Protein 3NR5 (pdb70)

InterPro domains:
  IPR015257 Repressor of RNA polymerase III transcription Maf1 [PF09174] (25-202)
  IPR015257 Repressor of RNA polymerase III transcription Maf1 [PIRSF037240] (1-249)
  IPR015257 Repressor of RNA polymerase III transcription Maf1 [PTHR22504] (1-234)
  IPR038564 Repressor of RNA polymerase III transcription Maf1 superfamily [G3DSA:3.40.1000.50] (1-52)
  IPR038564 Repressor of RNA polymerase III transcription Maf1 superfamily [G3DSA:3.40.1000.50] (54-205)

CATH classification: 3.40.1000.50

B-factor: mean 34.63, std 15.43, range [14.08, 104.56]

Nearest PDB structures (foldseek):
  3nr5-assembly1_A  TM=1.006E+00  e=9.523E-32  Homo sapiens
  5u50-assembly2_B  TM=7.805E-01  e=5.265E-11  Citrus sinensis
  5u4z-assembly2_B  TM=7.800E-01  e=1.630E-10  Citrus sinensis
  5u4z-assembly1_A  TM=7.662E-01  e=2.472E-10  Citrus sinensis
  5u50-assembly1_A  TM=7.921E-01  e=1.307E-09  Citrus sinensis

Radius of gyration: 15.26 Å; Cα contacts (8 Å, |Δi|>4): 224; chains: 1; bounding box: 37×33×44 Å

Foldseek 3Di:
DKDWDDDVLQVVLQVLQWPPVTDGFWGKTKIAADDDDPVDPCVVVVVVQVVVCVVCPPQDHCPPPDPVQKDWDPDPVVVLVVVLVQSCVVNPPVVPVSSVSVVVRVCVRQPQVQWTKMWGHDDPVGDSVPPPPWPDWTWMWTARVVRNMIMIIIGTD

Sequence (157 aa):
HMKLLENSSSFEAINSQLTVEDAHIIGRIESYSCKPLSDKCSRKTLFYLIATLNESFRPDYDFSTARSSHEFSSREPSLSWVVNAVNCSLFSAVREDFKDLKPQLWNAVDEEICCLAECDIYSYNPDLDSDPFGEDG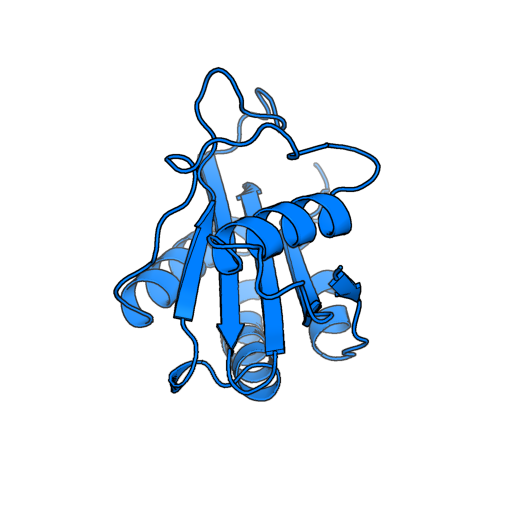SSLWSFNYFFYNKRLKRIVFFSCRS

Structure (mmCIF, N/CA/C/O backbone):
data_3NR5
#
_entry.id   3NR5
#
_cell.length_a   48.398
_cell.length_b   48.816
_cell.length_c   79.323
_cell.angle_alpha   90.00
_cell.angle_beta   90.00
_cell.angle_gamma   90.00
#
_symmetry.space_group_name_H-M   'P 21 21 21'
#
loop_
_entity.id
_entity.type
_entity.pdbx_description
1 polymer 'Repressor of RNA polymerase III transcription MAF1 homolog'
2 water water
#
loop_
_atom_site.group_PDB
_atom_site.id
_atom_site.type_symbol
_atom_site.label_atom_id
_atom_site.label_alt_id
_atom_site.label_comp_id
_atom_site.label_asym_id
_atom_site.label_entity_id
_atom_site.label_seq_id
_atom_site.pdbx_PDB_ins_code
_atom_site.Cartn_x
_atom_site.Cartn_y
_atom_site.Cartn_z
_atom_site.occupancy
_atom_site.B_iso_or_equiv
_atom_site.auth_seq_id
_atom_site.auth_comp_id
_atom_site.auth_asym_id
_atom_site.auth_atom_id
_atom_site.pdbx_PDB_model_num
ATOM 1 N N . HIS A 1 6 ? 8.298 14.807 29.765 1.00 63.96 0 HIS A N 1
ATOM 2 C CA . HIS A 1 6 ? 7.699 14.426 28.498 1.00 44.23 0 HIS A CA 1
ATOM 3 C C . HIS A 1 6 ? 8.626 14.763 27.322 1.00 37.46 0 HIS A C 1
ATOM 4 O O . HIS A 1 6 ? 9.747 14.251 27.246 1.00 35.74 0 HIS A O 1
ATOM 11 N N . MET A 1 7 ? 8.169 15.624 26.416 1.00 35.55 1 MET A N 1
ATOM 12 C CA . MET A 1 7 ? 8.967 15.961 25.235 1.00 25.53 1 MET A CA 1
ATOM 13 C C . MET A 1 7 ? 9.441 17.406 25.307 1.00 34.38 1 MET A C 1
ATOM 14 O O . MET A 1 7 ? 8.675 18.293 25.671 1.00 41.55 1 MET A O 1
ATOM 19 N N . LYS A 1 8 ? 10.703 17.633 24.962 1.00 29.76 2 LYS A N 1
ATOM 20 C CA . LYS A 1 8 ? 11.274 18.974 24.973 1.00 28.78 2 LYS A CA 1
ATOM 21 C C . LYS A 1 8 ? 11.738 19.350 23.565 1.00 28.99 2 LYS A C 1
ATOM 22 O O . LYS A 1 8 ? 12.551 18.641 22.970 1.00 29.86 2 LYS A O 1
ATOM 28 N N . LEU A 1 9 ? 11.215 20.456 23.042 1.00 29.08 3 LEU A N 1
ATOM 29 C CA . LEU A 1 9 ? 11.580 20.925 21.705 1.00 26.30 3 LEU A CA 1
ATOM 30 C C . LEU A 1 9 ? 13.056 21.317 21.608 1.00 27.02 3 LEU A C 1
ATOM 31 O O . LEU A 1 9 ? 13.563 22.081 22.441 1.00 32.46 3 LEU A O 1
ATOM 36 N N . LEU A 1 10 ? 13.744 20.791 20.596 1.00 24.47 4 LEU A N 1
ATOM 37 C CA . LEU A 1 10 ? 15.157 21.088 20.370 1.00 25.45 4 LEU A CA 1
ATOM 38 C C . LEU A 1 10 ? 15.352 22.119 19.258 1.00 32.86 4 LEU A C 1
ATOM 39 O O . LEU A 1 10 ? 14.614 22.141 18.276 1.00 33.11 4 LEU A O 1
ATOM 44 N N . GLU A 1 11 ? 16.349 22.980 19.419 1.00 35.26 5 GLU A N 1
ATOM 45 C CA . GLU A 1 11 ? 16.647 23.969 18.393 1.00 36.52 5 GLU A CA 1
ATOM 46 C C . GLU A 1 11 ? 17.437 23.326 17.260 1.00 34.80 5 GLU A C 1
ATOM 47 O O . GLU A 1 11 ? 18.319 22.497 17.491 1.00 38.91 5 GLU A O 1
ATOM 53 N N . ASN A 1 12 ? 17.092 23.695 16.032 1.00 33.15 6 ASN A N 1
ATOM 54 C CA . ASN A 1 12 ? 17.785 23.214 14.845 1.00 29.68 6 ASN A CA 1
ATOM 55 C C . ASN A 1 12 ? 17.533 24.203 13.704 1.00 31.58 6 ASN A C 1
ATOM 56 O O . ASN A 1 12 ? 16.419 24.289 13.181 1.00 28.66 6 ASN A O 1
ATOM 61 N N . SER A 1 13 ? 18.572 24.958 13.344 1.00 34.72 7 SER A N 1
ATOM 62 C CA A SER A 1 13 ? 18.462 26.022 12.352 0.50 33.39 7 SER A CA 1
ATOM 63 C CA B SER A 1 13 ? 18.447 26.023 12.351 0.50 33.32 7 SER A CA 1
ATOM 64 C C . SER A 1 13 ? 18.150 25.489 10.954 1.00 34.71 7 SER A C 1
ATOM 65 O O . SER A 1 13 ? 17.490 26.159 10.158 1.00 34.69 7 SER A O 1
ATOM 70 N N . SER A 1 14 ? 18.637 24.290 10.654 1.00 30.96 8 SER A N 1
ATOM 71 C CA . SER A 1 14 ? 18.341 23.659 9.375 1.00 29.47 8 SER A CA 1
ATOM 72 C C . SER A 1 14 ? 16.845 23.393 9.253 1.00 29.84 8 SER A C 1
ATOM 73 O O . SER A 1 14 ? 16.257 23.590 8.188 1.00 27.60 8 SER A O 1
ATOM 76 N N . PHE A 1 15 ? 16.230 22.937 10.344 1.00 28.95 9 PHE A N 1
ATOM 77 C CA . PHE A 1 15 ? 14.796 22.650 10.341 1.00 23.13 9 PHE A CA 1
ATOM 78 C C . PHE A 1 15 ? 14.023 23.946 10.173 1.00 23.88 9 PHE A C 1
ATOM 79 O O . PHE A 1 15 ? 12.986 23.970 9.524 1.00 25.79 9 PHE A O 1
ATOM 87 N N . GLU A 1 16 ? 14.517 25.024 10.777 1.00 28.31 10 GLU A N 1
ATOM 88 C CA . GLU A 1 16 ? 13.884 26.334 10.628 1.00 27.49 10 GLU A CA 1
ATOM 89 C C . GLU A 1 16 ? 13.826 26.735 9.155 1.00 27.37 10 GLU A C 1
ATOM 90 O O . GLU A 1 16 ? 12.803 27.212 8.671 1.00 29.91 10 GLU A O 1
ATOM 96 N N . ALA A 1 17 ? 14.936 26.534 8.454 1.00 32.24 11 ALA A N 1
ATOM 97 C CA . ALA A 1 17 ? 15.039 26.887 7.036 1.00 32.96 11 ALA A CA 1
ATOM 98 C C . ALA A 1 17 ? 14.101 26.040 6.175 1.00 30.91 11 ALA A C 1
ATOM 99 O O . ALA A 1 17 ? 13.454 26.541 5.253 1.00 31.28 11 ALA A O 1
ATOM 101 N N . ILE A 1 18 ? 14.039 24.751 6.480 1.00 30.45 12 ILE A N 1
ATOM 102 C CA . ILE A 1 18 ? 13.138 23.845 5.782 1.00 25.74 12 ILE A CA 1
ATOM 103 C C . ILE A 1 18 ? 11.688 24.248 6.023 1.00 25.22 12 ILE A C 1
ATOM 104 O O . ILE A 1 18 ? 10.884 24.313 5.096 1.00 25.92 12 ILE A O 1
ATOM 109 N N . ASN A 1 19 ? 11.357 24.546 7.275 1.00 24.65 13 ASN A N 1
ATOM 110 C CA . ASN A 1 19 ? 10.000 24.954 7.598 1.00 22.38 13 ASN A CA 1
ATOM 111 C C . ASN A 1 19 ? 9.567 26.215 6.848 1.00 26.08 13 ASN A C 1
ATOM 112 O O . ASN A 1 19 ? 8.418 26.330 6.434 1.00 26.43 13 ASN A O 1
ATOM 117 N N . SER A 1 20 ? 10.503 27.139 6.650 1.00 30.01 14 SER A N 1
ATOM 118 C CA . SER A 1 20 ? 10.244 28.354 5.879 1.00 30.42 14 SER A CA 1
ATOM 119 C C . SER A 1 20 ? 9.797 28.043 4.453 1.00 29.39 14 SER A C 1
ATOM 120 O O . SER A 1 20 ? 8.995 28.775 3.866 1.00 33.82 14 SER A O 1
ATOM 123 N N . GLN A 1 21 ? 10.335 26.965 3.898 1.00 27.66 15 GLN A N 1
ATOM 124 C CA . GLN A 1 21 ? 10.079 26.601 2.509 1.00 31.12 15 GLN A CA 1
ATOM 125 C C . GLN A 1 21 ? 8.864 25.692 2.333 1.00 35.27 15 GLN A C 1
ATOM 126 O O . GLN A 1 21 ? 8.412 25.472 1.213 1.00 41.26 15 GLN A O 1
ATOM 132 N N . LEU A 1 22 ? 8.344 25.159 3.433 1.00 30.59 16 LEU A N 1
ATOM 133 C CA . LEU A 1 22 ? 7.174 24.290 3.370 1.00 30.94 16 LEU A CA 1
ATOM 134 C C . LEU A 1 22 ? 5.887 25.097 3.426 1.00 35.32 16 LEU A C 1
ATOM 135 O O . LEU A 1 22 ? 4.989 24.818 4.214 1.00 36.07 16 LEU A O 1
ATOM 140 N N . THR A 1 23 ? 5.805 26.096 2.566 1.00 50.94 17 THR A N 1
ATOM 141 C CA . THR A 1 23 ? 4.692 27.022 2.583 1.00 58.69 17 THR A CA 1
ATOM 142 C C . THR A 1 23 ? 4.180 27.223 1.160 1.00 68.53 17 THR A C 1
ATOM 143 O O . THR A 1 23 ? 4.881 26.931 0.190 1.00 66.48 17 THR A O 1
ATOM 147 N N . VAL A 1 24 ? 2.943 27.690 1.041 1.00 73.61 18 VAL A N 1
ATOM 148 C CA . VAL A 1 24 ? 2.435 28.191 -0.228 1.00 81.65 18 VAL A CA 1
ATOM 149 C C . VAL A 1 24 ? 1.982 29.628 -0.013 1.00 87.78 18 VAL A C 1
ATOM 150 O O . VAL A 1 24 ? 1.043 30.101 -0.654 1.00 96.81 18 VAL A O 1
ATOM 154 N N . GLU A 1 25 ? 2.657 30.310 0.909 1.00 89.56 19 GLU A N 1
ATOM 155 C CA . GLU A 1 25 ? 2.384 31.713 1.195 1.00 95.75 19 GLU A CA 1
ATOM 156 C C . GLU A 1 25 ? 3.356 32.621 0.447 1.00 94.22 19 GLU A C 1
ATOM 157 O O . GLU A 1 25 ? 3.288 32.741 -0.776 1.00 93.10 19 GLU A O 1
ATOM 163 N N . ASP A 1 28 ? -4.124 31.157 -2.488 1.00 70.59 22 ASP A N 1
ATOM 164 C CA . ASP A 1 28 ? -4.587 30.707 -1.178 1.00 77.90 22 ASP A CA 1
ATOM 165 C C . ASP A 1 28 ? -3.425 30.219 -0.312 1.00 66.68 22 ASP A C 1
ATOM 166 O O . ASP A 1 28 ? -3.181 29.019 -0.192 1.00 51.48 22 ASP A O 1
ATOM 171 N N . ALA A 1 29 ? -2.726 31.167 0.301 1.00 64.85 23 ALA A N 1
ATOM 172 C CA . ALA A 1 29 ? -1.503 30.890 1.048 1.00 60.88 23 ALA A CA 1
ATOM 173 C C . ALA A 1 29 ? -1.725 30.072 2.324 1.00 57.88 23 ALA A C 1
ATOM 174 O O . ALA A 1 29 ? -2.713 30.266 3.032 1.00 57.60 23 ALA A O 1
ATOM 176 N N . HIS A 1 30 ? -0.794 29.165 2.612 1.00 53.38 24 HIS A N 1
ATOM 177 C CA . HIS A 1 30 ? -0.847 28.363 3.834 1.00 50.26 24 HIS A CA 1
ATOM 178 C C . HIS A 1 30 ? 0.415 27.524 4.022 1.00 40.01 24 HIS A C 1
ATOM 179 O O . HIS A 1 30 ? 1.222 27.376 3.109 1.00 40.06 24 HIS A O 1
ATOM 186 N N . ILE A 1 31 ? 0.575 26.958 5.212 1.00 33.81 25 ILE A N 1
ATOM 187 C CA . ILE A 1 31 ? 1.721 26.101 5.491 1.00 33.23 25 ILE A CA 1
ATOM 188 C C . ILE A 1 31 ? 1.402 24.657 5.108 1.00 33.04 25 ILE A C 1
ATOM 189 O O . ILE A 1 31 ? 0.332 24.135 5.442 1.00 33.91 25 ILE A O 1
ATOM 194 N N . ILE A 1 32 ? 2.333 24.017 4.406 1.00 25.96 26 ILE A N 1
ATOM 195 C CA . ILE A 1 32 ? 2.154 22.631 3.991 1.00 24.20 26 ILE A CA 1
ATOM 196 C C . ILE A 1 32 ? 2.416 21.708 5.170 1.00 27.53 26 ILE A C 1
ATOM 197 O O . ILE A 1 32 ? 1.679 20.761 5.412 1.00 27.64 26 ILE A O 1
ATOM 202 N N . GLY A 1 33 ? 3.456 22.007 5.930 1.00 24.49 27 GLY A N 1
ATOM 203 C CA . GLY A 1 33 ? 3.845 21.122 7.004 1.00 26.08 27 GLY A CA 1
ATOM 204 C C . GLY A 1 33 ? 5.034 21.661 7.752 1.00 21.64 27 GLY A C 1
ATOM 205 O O . GLY A 1 33 ? 5.479 22.791 7.522 1.00 23.46 27 GLY A O 1
ATOM 206 N N . ARG A 1 34 ? 5.570 20.829 8.637 1.00 20.65 28 ARG A N 1
ATOM 207 C CA . ARG A 1 34 ? 6.594 21.275 9.557 1.00 21.11 28 ARG A CA 1
ATOM 208 C C . ARG A 1 34 ? 7.413 20.079 10.022 1.00 21.31 28 ARG A C 1
ATOM 209 O O . ARG A 1 34 ? 6.886 18.975 10.181 1.00 23.43 28 ARG A O 1
ATOM 217 N N . ILE A 1 35 ? 8.701 20.295 10.239 1.00 20.23 29 ILE A N 1
ATOM 218 C CA . ILE A 1 35 ? 9.547 19.276 10.828 1.00 18.46 29 ILE A CA 1
ATOM 219 C C . ILE A 1 35 ? 10.127 19.789 12.149 1.00 18.92 29 ILE A C 1
ATOM 220 O O . ILE A 1 35 ? 10.539 20.945 12.243 1.00 20.94 29 ILE A O 1
ATOM 225 N N . GLU A 1 36 ? 10.102 18.927 13.171 1.00 19.42 30 GLU A N 1
ATOM 226 C CA . GLU A 1 36 ? 10.502 19.312 14.525 1.00 18.84 30 GLU A CA 1
ATOM 227 C C . GLU A 1 36 ? 11.329 18.221 15.182 1.00 22.24 30 GLU A C 1
ATOM 228 O O . GLU A 1 36 ? 11.132 17.036 14.897 1.00 21.45 30 GLU A O 1
ATOM 234 N N . SER A 1 37 ? 12.252 18.617 16.063 1.00 20.77 31 SER A N 1
ATOM 235 C CA . SER A 1 37 ? 13.044 17.648 16.813 1.00 19.33 31 SER A CA 1
ATOM 236 C C . SER A 1 37 ? 12.778 17.779 18.309 1.00 20.80 31 SER A C 1
ATOM 237 O O . SER A 1 37 ? 12.705 18.890 18.817 1.00 23.66 31 SER A O 1
ATOM 240 N N . TYR A 1 38 ? 12.615 16.648 19.000 1.00 19.80 32 TYR A N 1
ATOM 241 C CA . TYR A 1 38 ? 12.289 16.629 20.430 1.00 21.69 32 TYR A CA 1
ATOM 242 C C . TYR A 1 38 ? 13.177 15.653 21.171 1.00 26.91 32 TYR A C 1
ATOM 243 O O . TYR A 1 38 ? 13.499 14.587 20.653 1.00 23.16 32 TYR A O 1
ATOM 252 N N . SER A 1 39 ? 13.553 15.998 22.399 1.00 26.90 33 SER A N 1
ATOM 253 C CA . SER A 1 39 ? 14.203 15.044 23.289 1.00 28.56 33 SER A CA 1
ATOM 254 C C . SER A 1 39 ? 13.157 14.349 24.158 1.00 23.28 33 SER A C 1
ATOM 255 O O . SER A 1 39 ? 12.167 14.961 24.567 1.00 27.35 33 SER A O 1
ATOM 258 N N . CYS A 1 40 ? 13.372 13.062 24.416 1.00 25.77 3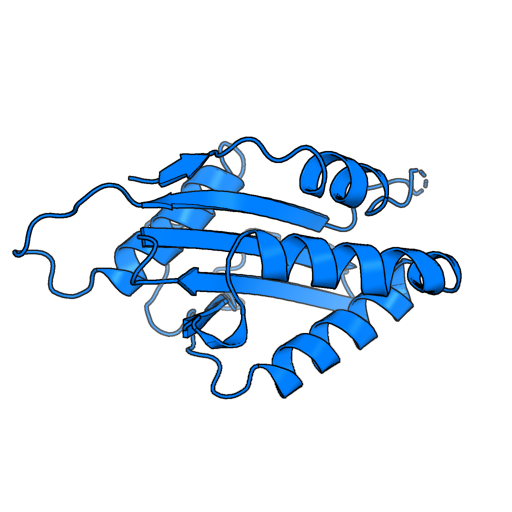4 CYS A N 1
ATOM 259 C CA . CYS A 1 40 ? 12.487 12.293 25.274 1.00 28.07 34 CYS A CA 1
ATOM 260 C C . CYS A 1 40 ? 12.976 12.420 26.708 1.00 34.44 34 CYS A C 1
ATOM 261 O O . CYS A 1 40 ? 14.164 12.273 26.975 1.00 41.90 34 CYS A O 1
ATOM 264 N N . LYS A 1 41 ? 12.060 12.692 27.626 1.00 31.44 35 LYS A N 1
ATOM 265 C CA . LYS A 1 41 ? 12.397 12.653 29.043 1.00 33.66 35 LYS A CA 1
ATOM 266 C C . LYS A 1 41 ? 12.052 11.277 29.605 1.00 35.45 35 LYS A C 1
ATOM 267 O O . LYS A 1 41 ? 11.049 10.683 29.223 1.00 30.49 35 LYS A O 1
ATOM 273 N N . PRO A 1 42 ? 12.885 10.771 30.525 1.00 38.55 36 PRO A N 1
ATOM 274 C CA . PRO A 1 42 ? 12.703 9.451 31.139 1.00 39.85 36 PRO A CA 1
ATOM 275 C C . PRO A 1 42 ? 11.284 9.196 31.647 1.00 38.97 36 PRO A C 1
ATOM 276 O O . PRO A 1 42 ? 10.668 10.077 32.247 1.00 40.76 36 PRO A O 1
ATOM 280 N N . LEU A 1 43 ? 10.782 7.987 31.413 1.00 38.02 37 LEU A N 1
ATOM 281 C CA . LEU A 1 43 ? 9.511 7.560 31.991 1.00 38.82 37 LEU A CA 1
ATOM 282 C C . LEU A 1 43 ? 9.748 6.480 33.045 1.00 47.70 37 LEU A C 1
ATOM 283 O O . LEU A 1 43 ? 10.776 5.799 33.030 1.00 50.70 37 LEU A O 1
ATOM 288 N N . SER A 1 44 ? 8.795 6.327 33.959 1.00 49.20 38 SER A N 1
ATOM 289 C CA . SER A 1 44 ? 8.851 5.259 34.945 1.00 55.02 38 SER A CA 1
ATOM 290 C C . SER A 1 44 ? 8.897 3.912 34.244 1.00 53.52 38 SER A C 1
ATOM 291 O O . SER A 1 44 ? 8.287 3.733 33.193 1.00 43.08 38 SER A O 1
ATOM 294 N N . ASP A 1 45 ? 9.618 2.962 34.828 1.00 55.64 39 ASP A N 1
ATOM 295 C CA . ASP A 1 45 ? 9.688 1.621 34.266 1.00 57.23 39 ASP A CA 1
ATOM 296 C C . ASP A 1 45 ? 8.347 0.913 34.402 1.00 53.87 39 ASP A C 1
ATOM 297 O O . ASP A 1 45 ? 8.103 -0.107 33.758 1.00 55.62 39 ASP A O 1
ATOM 302 N N . LYS A 1 46 ? 7.476 1.466 35.239 1.00 50.97 40 LYS A N 1
ATOM 303 C CA . LYS A 1 46 ? 6.129 0.932 35.399 1.00 47.90 40 LYS A CA 1
ATOM 304 C C . LYS A 1 46 ? 5.262 1.205 34.169 1.00 44.11 40 LYS A C 1
ATOM 305 O O . LYS A 1 46 ? 4.153 0.684 34.063 1.00 45.64 40 LYS A O 1
ATOM 311 N N . CYS A 1 47 ? 5.767 2.019 33.244 1.00 38.24 41 CYS A N 1
ATOM 312 C CA . CYS A 1 47 ? 5.078 2.232 31.982 1.00 35.22 41 CYS A CA 1
ATOM 313 C C . CYS A 1 47 ? 5.474 1.123 31.014 1.00 38.47 41 CYS A C 1
ATOM 314 O O . CYS A 1 47 ? 6.632 1.018 30.610 1.00 39.31 41 CYS A O 1
ATOM 317 N N . SER A 1 48 ? 4.505 0.293 30.651 1.00 37.11 42 SER A N 1
ATOM 318 C CA . SER A 1 48 ? 4.788 -0.880 29.841 1.00 47.83 42 SER A CA 1
ATOM 319 C C . SER A 1 48 ? 4.682 -0.573 28.361 1.00 42.77 42 SER A C 1
ATOM 320 O O . SER A 1 48 ? 4.980 -1.423 27.529 1.00 44.23 42 SER A O 1
ATOM 323 N N . ARG A 1 49 ? 4.257 0.643 28.031 1.00 30.77 43 ARG A N 1
ATOM 324 C CA . ARG A 1 49 ? 4.106 1.033 26.642 1.00 30.69 43 ARG A CA 1
ATOM 325 C C . ARG A 1 49 ? 4.698 2.414 26.396 1.00 24.31 43 ARG A C 1
ATOM 326 O O . ARG A 1 49 ? 4.000 3.363 26.018 1.00 27.79 43 ARG A O 1
ATOM 334 N N . LYS A 1 50 ? 6.011 2.492 26.557 1.00 26.85 44 LYS A N 1
ATOM 335 C CA . LYS A 1 50 ? 6.719 3.760 26.505 1.00 24.24 44 LYS A CA 1
ATOM 336 C C . LYS A 1 50 ? 6.700 4.396 25.113 1.00 22.53 44 LYS A C 1
ATOM 337 O O . LYS A 1 50 ? 6.565 5.608 24.982 1.00 22.22 44 LYS A O 1
ATOM 343 N N . THR A 1 51 ? 6.844 3.584 24.071 1.00 22.88 45 THR A N 1
ATOM 344 C CA . THR A 1 51 ? 6.816 4.140 22.717 1.00 22.10 45 THR A CA 1
ATOM 345 C C . THR A 1 51 ? 5.491 4.841 22.413 1.00 19.69 45 THR A C 1
ATOM 346 O O . THR A 1 51 ? 5.480 5.994 21.964 1.00 19.33 45 THR A O 1
ATOM 350 N N . LEU A 1 52 ? 4.376 4.168 22.697 1.00 23.24 46 LEU A N 1
ATOM 351 C CA . LEU A 1 52 ? 3.068 4.774 22.466 1.00 20.50 46 LEU A CA 1
ATOM 352 C C . LEU A 1 52 ? 2.947 6.072 23.261 1.00 19.74 46 LEU A C 1
ATOM 353 O O . LEU A 1 52 ? 2.468 7.084 22.730 1.00 20.34 46 LEU A O 1
ATOM 358 N N . PHE A 1 53 ? 3.398 6.045 24.513 1.00 21.99 47 PHE A N 1
ATOM 359 C CA . PHE A 1 53 ? 3.373 7.237 25.368 1.00 19.39 47 PHE A CA 1
ATOM 360 C C . PHE A 1 53 ? 4.104 8.396 24.700 1.00 23.94 47 PHE A C 1
ATOM 361 O O . PHE A 1 53 ? 3.576 9.515 24.624 1.00 21.15 47 PHE A O 1
ATOM 369 N N . TYR A 1 54 ? 5.311 8.137 24.200 1.00 20.22 48 TYR A N 1
ATOM 370 C CA . TYR A 1 54 ? 6.080 9.195 23.542 1.00 20.38 48 TYR A CA 1
ATOM 371 C C . TYR A 1 54 ? 5.459 9.687 22.235 1.00 19.29 48 TYR A C 1
ATOM 372 O O . TYR A 1 54 ? 5.554 10.879 21.929 1.00 19.18 48 TYR A O 1
ATOM 381 N N . LEU A 1 55 ? 4.869 8.796 21.437 1.00 16.92 49 LEU A N 1
ATOM 382 C CA . LEU A 1 55 ? 4.214 9.230 20.209 1.00 17.92 49 LEU A CA 1
ATOM 383 C C . LEU A 1 55 ? 3.054 10.197 20.501 1.00 17.91 49 LEU A C 1
ATOM 384 O O . LEU A 1 55 ? 2.921 11.249 19.870 1.00 18.69 49 LEU A O 1
ATOM 389 N N . ILE A 1 56 ? 2.228 9.847 21.478 1.00 17.66 50 ILE A N 1
ATOM 390 C CA . ILE A 1 56 ? 1.112 10.686 21.869 1.00 19.14 50 ILE A CA 1
ATOM 391 C C . ILE A 1 56 ? 1.626 12.008 22.448 1.00 19.47 50 ILE A C 1
ATOM 392 O O . ILE A 1 56 ? 1.086 13.074 22.145 1.00 19.17 50 ILE A O 1
ATOM 397 N N . ALA A 1 57 ? 2.678 11.945 23.258 1.00 18.23 51 ALA A N 1
ATOM 398 C CA . ALA A 1 57 ? 3.219 13.151 23.876 1.00 17.06 51 ALA A CA 1
ATOM 399 C C . ALA A 1 57 ? 3.805 14.078 22.814 1.00 18.54 51 ALA A C 1
ATOM 400 O O . ALA A 1 57 ? 3.753 15.326 22.954 1.00 20.87 51 ALA A O 1
ATOM 402 N N . THR A 1 58 ? 4.358 13.482 21.755 1.00 18.01 52 THR A N 1
ATOM 403 C CA . THR A 1 58 ? 4.913 14.267 20.650 1.00 18.42 52 THR A CA 1
ATOM 404 C C . THR A 1 58 ? 3.804 14.977 19.876 1.00 18.75 52 THR A C 1
ATOM 405 O O . THR A 1 58 ? 3.920 16.176 19.576 1.00 18.23 52 THR A O 1
ATOM 409 N N . LEU A 1 59 ? 2.724 14.261 19.563 1.00 17.99 53 LEU A N 1
ATOM 410 C CA . LEU A 1 59 ? 1.556 14.907 18.948 1.00 15.70 53 LEU A CA 1
ATOM 411 C C . LEU A 1 59 ? 1.016 16.039 19.835 1.00 17.33 53 LEU A C 1
ATOM 412 O O . LEU A 1 59 ? 0.674 17.112 19.334 1.00 17.55 53 LEU A O 1
ATOM 417 N N . ASN A 1 60 ? 0.893 15.790 21.140 1.00 18.00 54 ASN A N 1
ATOM 418 C CA . ASN A 1 60 ? 0.376 16.831 22.036 1.00 18.18 54 ASN A CA 1
ATOM 419 C C . ASN A 1 60 ? 1.253 18.079 22.077 1.00 19.21 54 ASN A C 1
ATOM 420 O O . ASN A 1 60 ? 0.747 19.21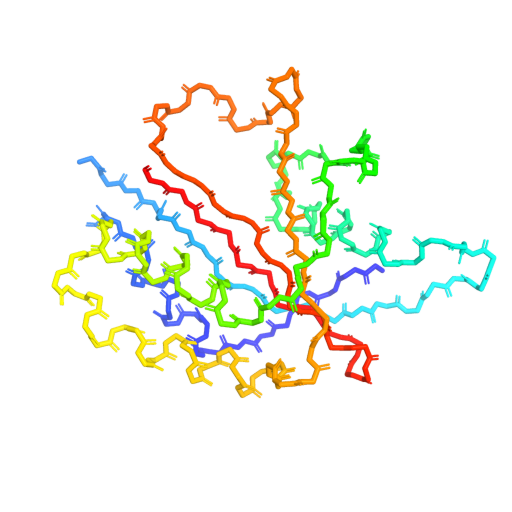4 22.142 1.00 22.03 54 ASN A O 1
ATOM 425 N N . GLU A 1 61 ? 2.568 17.881 22.055 1.00 19.07 55 GLU A N 1
ATOM 426 C CA . GLU A 1 61 ? 3.508 18.999 22.123 1.00 23.90 55 GLU A CA 1
ATOM 427 C C . GLU A 1 61 ? 3.496 19.786 20.823 1.00 22.45 55 GLU A C 1
ATOM 428 O O . GLU A 1 61 ? 3.533 21.010 20.825 1.00 24.88 55 GLU A O 1
ATOM 434 N N . SER A 1 62 ? 3.465 19.065 19.709 1.00 19.60 56 SER A N 1
ATOM 435 C CA . SER A 1 62 ? 3.506 19.698 18.403 1.00 21.12 56 SER A CA 1
ATOM 436 C C . SER A 1 62 ? 2.243 20.469 18.090 1.00 19.92 56 SER A C 1
ATOM 437 O O . SER A 1 62 ? 2.304 21.544 17.485 1.00 25.07 56 SER A O 1
ATOM 440 N N . PHE A 1 63 ? 1.093 19.948 18.500 1.00 17.61 57 PHE A N 1
ATOM 441 C CA . PHE A 1 63 ? -0.198 20.519 18.094 1.00 20.24 57 PHE A CA 1
ATOM 442 C C . PHE A 1 63 ? -0.904 21.323 19.176 1.00 21.68 57 PHE A C 1
ATOM 443 O O . PHE A 1 63 ? -2.024 21.788 18.969 1.00 21.00 57 PHE A O 1
ATOM 451 N N . ARG A 1 64 ? -0.267 21.505 20.327 1.00 20.41 58 ARG A N 1
ATOM 452 C CA . ARG A 1 64 ? -0.820 22.471 21.285 1.00 20.76 58 ARG A CA 1
ATOM 453 C C . ARG A 1 64 ? -0.841 23.886 20.685 1.00 21.36 58 ARG A C 1
ATOM 454 O O . ARG A 1 64 ? 0.044 24.249 19.915 1.00 24.42 58 ARG A O 1
ATOM 462 N N . PRO A 1 65 ? -1.867 24.685 21.028 1.00 23.13 59 PRO A N 1
ATOM 463 C CA . PRO A 1 65 ? -3.017 24.345 21.865 1.00 22.37 59 PRO A CA 1
ATOM 464 C C . PRO A 1 65 ? 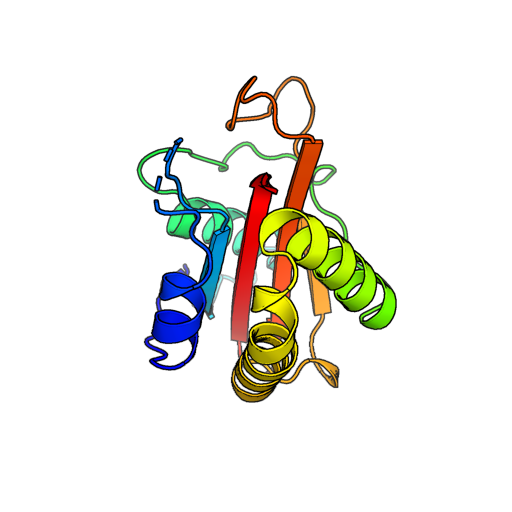-4.224 23.970 21.009 1.00 22.28 59 PRO A C 1
ATOM 465 O O . PRO A 1 65 ? -5.340 23.938 21.504 1.00 27.71 59 PRO A O 1
ATOM 469 N N . ASP A 1 66 ? -3.984 23.682 19.728 1.00 27.47 60 ASP A N 1
ATOM 470 C CA . ASP A 1 66 ? -5.068 23.412 18.783 1.00 27.38 60 ASP A CA 1
ATOM 471 C C . ASP A 1 66 ? -5.770 22.079 19.039 1.00 26.73 60 ASP A C 1
ATOM 472 O O . ASP A 1 66 ? -7.008 22.023 19.058 1.00 28.99 60 ASP A O 1
ATOM 477 N N . TYR A 1 67 ? -4.985 21.015 19.235 1.00 25.34 61 TYR A N 1
ATOM 478 C CA . TYR A 1 67 ? -5.526 19.652 19.331 1.00 26.38 61 TYR A CA 1
ATOM 479 C C . TYR A 1 67 ? -4.903 18.853 20.465 1.00 25.12 61 TYR A C 1
ATOM 480 O O . TYR A 1 67 ? -3.709 18.986 20.731 1.00 25.77 61 TYR A O 1
ATOM 489 N N . ASP A 1 68 ? -5.709 17.998 21.095 1.00 24.79 62 AS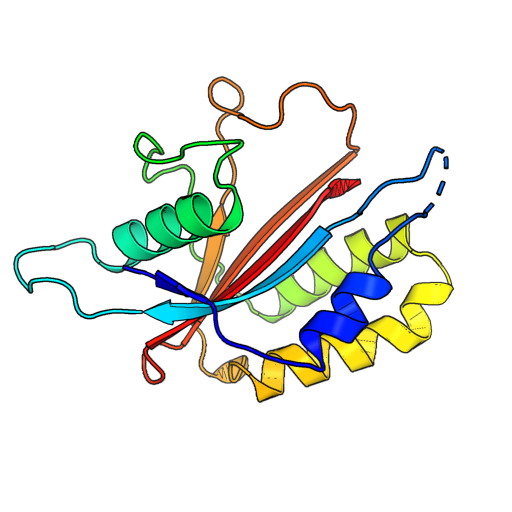P A N 1
ATOM 490 C CA . ASP A 1 68 ? -5.230 17.048 22.099 1.00 28.56 62 ASP A CA 1
ATOM 491 C C . ASP A 1 68 ? -5.392 15.590 21.625 1.00 25.82 62 ASP A C 1
ATOM 492 O O . ASP A 1 68 ? -6.414 15.227 21.043 1.00 26.18 62 ASP A O 1
ATOM 497 N N . PHE A 1 69 ? -4.385 14.759 21.884 1.00 23.94 63 PHE A N 1
ATOM 498 C CA . PHE A 1 69 ? -4.380 13.375 21.398 1.00 22.66 63 PHE A CA 1
ATOM 499 C C . PHE A 1 69 ? -4.349 12.349 22.520 1.00 22.74 63 PHE A C 1
ATOM 500 O O . PHE A 1 69 ? -4.085 11.175 22.291 1.00 24.78 63 PHE A O 1
ATOM 508 N N . SER A 1 70 ? -4.631 12.813 23.730 1.00 25.13 64 SER A N 1
ATOM 509 C CA . SER A 1 70 ? -4.534 11.960 24.900 1.00 31.95 64 SER A CA 1
ATOM 510 C C . SER A 1 70 ? -5.417 10.722 24.813 1.00 32.95 64 SER A C 1
ATOM 511 O O . SER A 1 70 ? -5.101 9.705 25.429 1.00 38.06 64 SER A O 1
ATOM 514 N N . THR A 1 71 ? -6.502 10.791 24.037 1.00 27.80 65 THR A N 1
ATOM 515 C CA . THR A 1 71 ? -7.408 9.651 23.908 1.00 33.40 65 THR A CA 1
ATOM 516 C C . THR A 1 71 ? -7.180 8.817 22.648 1.00 29.87 65 THR A C 1
ATOM 517 O O . THR A 1 71 ? -8.014 7.980 22.297 1.00 31.47 65 THR A O 1
ATOM 521 N N . ALA A 1 72 ? -6.058 9.048 21.972 1.00 25.85 66 ALA A N 1
ATOM 522 C CA . ALA A 1 72 ? -5.730 8.288 20.770 1.00 26.35 66 ALA A CA 1
ATOM 523 C C . ALA A 1 72 ? -5.628 6.796 21.069 1.00 26.51 66 ALA A C 1
ATOM 524 O O . ALA A 1 72 ? -5.160 6.393 22.136 1.00 34.07 66 ALA A O 1
ATOM 526 N N . ARG A 1 73 ? -6.083 5.980 20.125 1.00 27.71 67 ARG A N 1
ATOM 527 C CA . ARG A 1 73 ? -6.063 4.532 20.259 1.00 26.46 67 ARG A CA 1
ATOM 528 C C . ARG A 1 73 ? -4.795 3.910 19.665 1.00 29.56 67 ARG A C 1
ATOM 529 O O . ARG A 1 73 ? -4.233 4.406 18.687 1.00 24.87 67 ARG A O 1
ATOM 537 N N . SER A 1 74 ? -4.350 2.804 20.249 1.00 27.70 68 SER A N 1
ATOM 538 C CA A SER A 1 74 ? -3.155 2.124 19.771 0.50 27.48 68 SER A CA 1
ATOM 539 C CA B SER A 1 74 ? -3.164 2.107 19.767 0.50 27.75 68 SER A CA 1
ATOM 540 C C . SER A 1 74 ? -3.211 1.853 18.264 1.00 28.46 68 SER A C 1
ATOM 541 O O . SER A 1 74 ? -2.192 1.932 17.577 1.00 25.45 68 SER A O 1
ATOM 546 N N . HIS A 1 75 ? -4.397 1.532 17.750 1.00 26.69 69 HIS A N 1
ATOM 547 C CA . HIS A 1 75 ? -4.491 1.135 16.351 1.00 23.06 69 HIS A CA 1
ATOM 548 C C . HIS A 1 75 ? -4.352 2.321 15.399 1.00 21.63 69 HIS A C 1
ATOM 549 O O . HIS A 1 75 ? -4.275 2.130 14.182 1.00 25.90 69 HIS A O 1
ATOM 556 N N . GLU A 1 76 ? -4.307 3.530 15.950 1.00 20.70 70 GLU A N 1
ATOM 557 C CA . GLU A 1 76 ? -4.071 4.719 15.120 1.00 19.55 70 GLU A CA 1
ATOM 558 C C . GLU A 1 76 ? -2.574 4.939 14.865 1.00 18.62 70 GLU A C 1
ATOM 559 O O . GLU A 1 76 ? -2.166 5.881 14.167 1.00 20.92 70 GLU A O 1
ATOM 565 N N . PHE A 1 77 ? -1.743 4.053 15.402 1.00 18.48 71 PHE A N 1
ATOM 566 C CA . PHE A 1 77 ? -0.302 4.150 15.211 1.00 18.20 71 PHE A CA 1
ATOM 567 C C . PHE A 1 77 ? 0.220 2.882 14.553 1.00 20.54 71 PHE A C 1
ATOM 568 O O . PHE A 1 77 ? -0.288 1.791 14.808 1.00 21.58 71 PHE A O 1
ATOM 576 N N . SER A 1 78 ? 1.234 3.030 13.707 1.00 20.38 72 SER A N 1
ATOM 577 C CA A SER A 1 78 ? 1.838 1.828 13.128 0.50 20.89 72 SER A CA 1
ATOM 578 C CA B SER A 1 78 ? 1.829 1.867 13.018 0.50 20.47 72 SER A CA 1
ATOM 579 C C . SER A 1 78 ? 3.319 2.071 13.207 1.00 22.69 72 SER A C 1
ATOM 580 O O . SER A 1 78 ? 3.834 3.137 12.869 1.00 23.00 72 SER A O 1
ATOM 585 N N . ARG A 1 79 ? 3.998 0.932 13.287 1.00 21.56 73 ARG A N 1
ATOM 586 C CA . ARG A 1 79 ? 5.421 0.865 12.976 1.00 21.56 73 ARG A CA 1
ATOM 587 C C . ARG A 1 79 ? 5.651 0.700 11.477 1.00 23.21 73 ARG A C 1
ATOM 588 O O . ARG A 1 79 ? 5.045 -0.160 10.838 1.00 29.99 73 ARG A O 1
ATOM 596 N N . GLU A 1 80 ? 6.528 1.530 10.923 1.00 19.49 74 GLU A N 1
ATOM 597 C CA . GLU A 1 80 ? 6.834 1.478 9.527 1.00 24.62 74 GLU A CA 1
ATOM 598 C C . GLU A 1 80 ? 8.022 0.526 9.304 1.00 25.70 74 GLU A C 1
ATOM 599 O O . GLU A 1 80 ? 9.067 0.760 9.786 1.00 32.08 74 GLU A O 1
ATOM 605 N N . PRO A 1 81 ? 7.815 -0.530 8.537 1.00 31.60 75 PRO A N 1
ATOM 606 C CA . PRO A 1 81 ? 8.837 -1.569 8.342 1.00 39.13 75 PRO A CA 1
ATOM 607 C C . PRO A 1 81 ? 10.008 -1.107 7.482 1.00 37.02 75 PRO A C 1
ATOM 608 O O . PRO A 1 81 ? 11.093 -1.677 7.569 1.00 38.84 75 PRO A O 1
ATOM 612 N N . SER A 1 82 ? 9.795 -0.087 6.659 1.00 28.70 76 SER A N 1
ATOM 613 C CA . SER A 1 82 ? 10.768 0.259 5.634 1.00 29.27 76 SER A CA 1
ATOM 614 C C . SER A 1 82 ? 11.049 1.754 5.555 1.00 28.28 76 SER A C 1
ATOM 615 O O . SER A 1 82 ? 10.140 2.538 5.301 1.00 28.56 76 SER A O 1
ATOM 618 N N . LEU A 1 83 ? 12.306 2.141 5.778 1.00 27.02 77 LEU A N 1
ATOM 619 C CA . LEU A 1 83 ? 12.731 3.524 5.582 1.00 22.18 77 LEU A CA 1
ATOM 620 C C . LEU A 1 83 ? 12.488 3.951 4.132 1.00 22.60 77 LEU A C 1
ATOM 621 O O . LEU A 1 83 ? 11.990 5.050 3.882 1.00 22.49 77 LEU A O 1
ATOM 626 N N . SER A 1 84 ? 12.843 3.075 3.187 1.00 26.13 78 SER A N 1
ATOM 627 C CA . 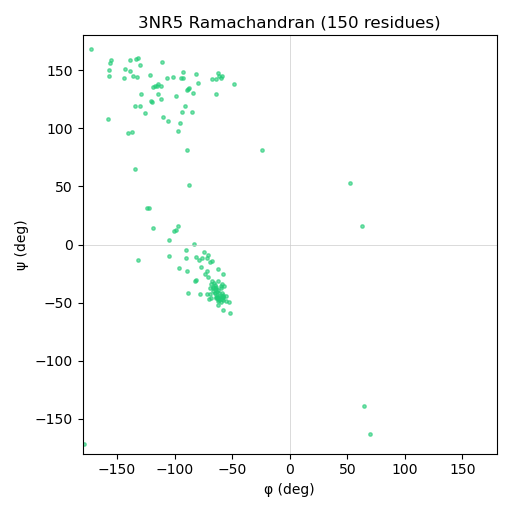SER A 1 84 ? 12.655 3.361 1.756 1.00 25.41 78 SER A CA 1
ATOM 628 C C . SER A 1 84 ? 11.213 3.720 1.414 1.00 23.48 78 SER A C 1
ATOM 629 O O . SER A 1 84 ? 10.972 4.639 0.645 1.00 25.09 78 SER A O 1
ATOM 632 N N . TRP A 1 85 ? 10.259 2.972 1.956 1.00 25.30 79 TRP A N 1
ATOM 633 C CA . TRP A 1 85 ? 8.844 3.222 1.684 1.00 25.09 79 TRP A CA 1
ATOM 634 C C . TRP A 1 85 ? 8.413 4.613 2.156 1.00 25.76 79 TRP A C 1
ATOM 635 O O . TRP A 1 85 ? 7.706 5.322 1.453 1.00 25.54 79 TRP A O 1
ATOM 646 N N . VAL A 1 86 ? 8.847 4.986 3.355 1.00 23.27 80 VAL A N 1
ATOM 647 C CA . VAL A 1 86 ? 8.555 6.306 3.922 1.00 19.71 80 VAL A CA 1
ATOM 648 C C . VAL A 1 86 ? 9.190 7.440 3.112 1.00 19.32 80 VAL A C 1
ATOM 649 O O . VAL A 1 86 ? 8.537 8.439 2.824 1.00 20.85 80 VAL A O 1
ATOM 653 N N . VAL A 1 87 ? 10.457 7.276 2.742 1.00 20.54 81 VAL A N 1
ATOM 654 C CA . VAL A 1 87 ? 11.126 8.268 1.916 1.00 24.20 81 VAL A CA 1
ATOM 655 C C . VAL A 1 87 ? 10.368 8.465 0.595 1.00 21.95 81 VAL A C 1
ATOM 656 O O . VAL A 1 87 ? 10.077 9.587 0.204 1.00 22.46 81 VAL A O 1
ATOM 660 N N . ASN A 1 88 ? 10.018 7.365 -0.063 1.00 23.00 82 ASN A N 1
ATOM 661 C CA . ASN A 1 88 ? 9.233 7.412 -1.297 1.00 27.49 82 ASN A CA 1
ATOM 662 C C . ASN A 1 88 ? 7.884 8.104 -1.103 1.00 24.64 82 ASN A C 1
ATOM 663 O O . ASN A 1 88 ? 7.490 8.948 -1.914 1.00 27.87 82 ASN A O 1
ATOM 668 N N . ALA A 1 89 ? 7.178 7.760 -0.028 1.00 23.91 83 ALA A N 1
ATOM 669 C CA . ALA A 1 89 ? 5.862 8.340 0.224 1.00 25.97 83 ALA A CA 1
ATOM 670 C C . ALA A 1 89 ? 5.945 9.849 0.456 1.00 24.06 83 ALA A C 1
ATOM 671 O O . ALA A 1 89 ? 5.161 10.625 -0.102 1.00 25.96 83 ALA A O 1
ATOM 673 N N . VAL A 1 90 ? 6.895 10.265 1.284 1.00 19.65 84 VAL A N 1
ATOM 674 C CA . VAL A 1 90 ? 7.114 11.683 1.528 1.00 21.89 84 VAL A CA 1
ATOM 675 C C . VAL A 1 90 ? 7.493 12.412 0.235 1.00 24.46 84 VAL A C 1
ATOM 676 O O . VAL A 1 90 ? 6.933 13.456 -0.090 1.00 23.44 84 VAL A O 1
ATOM 680 N N . ASN A 1 91 ? 8.437 11.853 -0.514 1.00 21.56 85 ASN A N 1
ATOM 681 C CA . ASN A 1 91 ? 8.919 12.528 -1.716 1.00 24.82 85 ASN A CA 1
ATOM 682 C C . ASN A 1 91 ? 7.806 12.741 -2.745 1.00 31.00 85 ASN A C 1
ATOM 683 O O . ASN A 1 91 ? 7.707 13.811 -3.360 1.00 30.83 85 ASN A O 1
ATOM 688 N N . CYS A 1 92 ? 6.967 11.727 -2.924 1.00 24.45 86 CYS A N 1
ATOM 689 C CA . CYS A 1 92 ? 5.850 11.841 -3.858 1.00 29.78 86 CYS A CA 1
ATOM 690 C C . CYS A 1 92 ? 4.861 12.922 -3.425 1.00 29.49 86 CYS A C 1
ATOM 691 O O . CYS A 1 92 ? 4.445 13.760 -4.231 1.00 32.26 86 CYS A O 1
ATOM 694 N N . SER A 1 93 ? 4.518 12.929 -2.145 1.00 27.40 87 SER A N 1
ATOM 695 C CA . SER A 1 93 ? 3.612 13.924 -1.594 1.00 27.00 87 SER A CA 1
ATOM 696 C C . SER A 1 93 ? 4.159 15.340 -1.705 1.00 31.01 87 SER A C 1
ATOM 697 O O . SER A 1 93 ? 3.470 16.229 -2.199 1.00 30.29 87 SER A O 1
ATOM 700 N N . LEU A 1 94 ? 5.389 15.559 -1.242 1.00 28.01 88 LEU A N 1
ATOM 701 C CA . LEU A 1 94 ? 5.966 16.902 -1.278 1.00 27.05 88 LEU A CA 1
ATOM 702 C C . LEU A 1 94 ? 6.182 17.437 -2.685 1.00 29.40 88 LEU A C 1
ATOM 703 O O . LEU A 1 94 ? 5.970 18.620 -2.927 1.00 31.69 88 LEU A O 1
ATOM 708 N N . PHE A 1 95 ? 6.586 16.575 -3.621 1.00 29.90 89 PHE A N 1
ATOM 709 C CA . PHE A 1 95 ? 6.755 17.017 -5.004 1.00 35.26 89 PHE A CA 1
ATOM 710 C C . PHE A 1 95 ? 5.427 17.552 -5.537 1.00 37.17 89 PHE A C 1
ATOM 711 O O . PHE A 1 95 ? 5.384 18.542 -6.277 1.00 34.82 89 PHE A O 1
ATOM 719 N N . SER A 1 96 ? 4.346 16.892 -5.135 1.00 36.22 90 SER A N 1
ATOM 720 C CA . SER A 1 96 ? 2.999 17.237 -5.576 1.00 43.46 90 SER A CA 1
ATOM 721 C C . SER A 1 96 ? 2.576 18.631 -5.105 1.00 33.71 90 SER A C 1
ATOM 722 O O . SER A 1 96 ? 1.895 19.358 -5.835 1.00 38.25 90 SER A O 1
ATOM 725 N N . ALA A 1 97 ? 2.993 18.992 -3.894 1.00 36.41 91 ALA A N 1
ATOM 726 C CA . ALA A 1 97 ? 2.625 20.254 -3.253 1.00 39.77 91 ALA A CA 1
ATOM 727 C C . ALA A 1 97 ? 3.567 21.416 -3.587 1.00 47.24 91 ALA A C 1
ATOM 728 O O . ALA A 1 97 ? 3.118 22.547 -3.803 1.00 47.53 91 ALA A O 1
ATOM 730 N N . VAL A 1 98 ? 4.868 21.131 -3.605 1.00 44.80 92 VAL A N 1
ATOM 731 C CA . VAL A 1 98 ? 5.912 22.144 -3.778 1.00 39.07 92 VAL A CA 1
ATOM 732 C C . VAL A 1 98 ? 6.377 22.257 -5.238 1.00 47.81 92 VAL A C 1
ATOM 733 O O . VAL A 1 98 ? 6.951 23.275 -5.636 1.00 53.90 92 VAL A O 1
ATOM 737 N N . ARG A 1 99 ? 6.130 21.214 -6.030 1.00 43.04 93 ARG A N 1
ATOM 738 C CA . ARG A 1 99 ? 6.456 21.209 -7.462 1.00 43.65 93 ARG A CA 1
ATOM 739 C C . ARG A 1 99 ? 7.965 21.302 -7.735 1.00 34.66 93 ARG A C 1
ATOM 740 O O . ARG A 1 99 ? 8.761 20.683 -7.032 1.00 36.07 93 ARG A O 1
ATOM 748 N N . GLU A 1 100 ? 8.353 22.088 -8.736 1.00 41.36 94 GLU A N 1
ATOM 749 C CA . GLU A 1 100 ? 9.754 22.175 -9.147 1.00 41.05 94 GLU A CA 1
ATOM 750 C C . GLU A 1 100 ? 10.668 22.722 -8.056 1.00 43.66 94 GLU A C 1
ATOM 751 O O . GLU A 1 100 ? 11.881 22.511 -8.091 1.00 43.77 94 GLU A O 1
ATOM 757 N N . ASP A 1 101 ? 10.086 23.428 -7.090 1.00 44.80 95 ASP A N 1
ATOM 758 C CA . ASP A 1 101 ? 10.848 23.968 -5.968 1.00 39.42 95 ASP A CA 1
ATOM 759 C C . ASP A 1 101 ? 11.299 22.865 -5.004 1.00 42.89 95 ASP A C 1
ATOM 760 O O . ASP A 1 101 ? 12.121 23.099 -4.113 1.00 44.24 95 ASP A O 1
ATOM 765 N N . PHE A 1 102 ? 10.762 21.666 -5.175 1.00 35.05 96 PHE A N 1
ATOM 766 C CA . PHE A 1 102 ? 11.159 20.554 -4.318 1.00 30.92 96 PHE A CA 1
ATOM 767 C C . PHE A 1 102 ? 12.513 20.012 -4.747 1.00 27.55 96 PHE A C 1
ATOM 768 O O . PHE A 1 102 ? 13.187 19.334 -3.978 1.00 30.57 96 PHE A O 1
ATOM 776 N N . LYS A 1 103 ? 12.924 20.312 -5.976 1.00 30.89 97 LYS A N 1
ATOM 777 C CA . LYS A 1 103 ? 14.184 19.771 -6.460 1.00 31.59 97 LYS A CA 1
ATOM 778 C C . LYS A 1 103 ? 15.333 20.061 -5.498 1.00 35.62 97 LYS A C 1
ATOM 779 O O . LYS A 1 103 ? 16.076 19.159 -5.130 1.00 35.35 97 LYS A O 1
ATOM 785 N N . ASP A 1 104 ? 15.474 21.314 -5.084 1.00 34.94 98 ASP A N 1
ATOM 786 C CA . ASP A 1 104 ? 16.564 21.684 -4.187 1.00 35.39 98 ASP A CA 1
ATOM 787 C C . ASP A 1 104 ? 16.246 21.381 -2.724 1.00 33.97 98 ASP A C 1
ATOM 788 O O . ASP A 1 104 ? 17.132 21.050 -1.937 1.00 35.94 98 ASP A O 1
ATOM 793 N N . LEU A 1 105 ? 14.973 21.467 -2.362 1.00 30.22 99 LEU A N 1
ATOM 794 C CA . LEU A 1 105 ? 14.560 21.202 -0.989 1.00 27.38 99 LEU A CA 1
ATOM 795 C C . LEU A 1 105 ? 14.723 19.730 -0.600 1.00 25.72 99 LEU A C 1
ATOM 796 O O . LEU A 1 105 ? 15.047 19.408 0.546 1.00 29.54 99 LEU A O 1
ATOM 801 N N . LYS A 1 106 ? 14.513 18.832 -1.557 1.00 25.00 100 LYS A N 1
ATOM 802 C CA . LYS A 1 106 ? 14.585 17.400 -1.274 1.00 22.19 100 LYS A CA 1
ATOM 803 C C . LYS A 1 106 ? 15.873 16.950 -0.567 1.00 26.53 100 LYS A C 1
ATOM 804 O O . LYS A 1 106 ? 15.808 16.378 0.523 1.00 25.90 100 LYS A O 1
ATOM 810 N N . PRO A 1 107 ? 17.048 17.187 -1.184 1.00 27.27 101 PRO A N 1
ATOM 811 C CA . PRO A 1 107 ? 18.284 16.751 -0.521 1.00 27.77 101 PRO A CA 1
ATOM 812 C C . PRO A 1 107 ? 18.525 17.498 0.776 1.00 31.18 101 PRO A C 1
ATOM 813 O O . PRO A 1 107 ? 19.067 16.927 1.718 1.00 29.96 101 PRO A O 1
ATOM 817 N N . GLN A 1 108 ? 18.140 18.767 0.815 1.00 29.73 102 GLN A N 1
ATOM 818 C CA . GLN A 1 108 ? 18.335 19.575 2.006 1.00 30.37 102 GLN A CA 1
ATOM 819 C C . GLN A 1 108 ? 17.550 18.976 3.171 1.00 30.02 102 GLN A C 1
ATOM 820 O O . GLN A 1 108 ? 18.069 18.822 4.286 1.00 27.98 102 GLN A O 1
ATOM 826 N N . LEU A 1 109 ? 16.294 18.640 2.905 1.00 26.36 103 LEU A N 1
ATOM 827 C CA . LEU A 1 109 ? 15.434 18.004 3.907 1.00 24.57 103 LEU A CA 1
ATOM 828 C C . LEU A 1 109 ? 16.005 16.689 4.443 1.00 26.12 103 LEU A C 1
ATOM 829 O O . LEU A 1 109 ? 16.179 16.527 5.646 1.00 25.24 103 LEU A O 1
ATOM 834 N N . TRP A 1 110 ? 16.295 15.738 3.560 1.00 25.23 104 TRP A N 1
ATOM 835 C CA . TRP A 1 110 ? 16.814 14.452 4.012 1.00 23.69 104 TRP A CA 1
ATOM 836 C C . TRP A 1 110 ? 18.183 14.540 4.692 1.00 30.45 104 TRP A C 1
ATOM 837 O O . TRP A 1 110 ? 18.416 13.854 5.675 1.00 29.50 104 TRP A O 1
ATOM 848 N N . ASN A 1 111 ? 19.072 15.395 4.196 1.00 27.96 105 ASN A N 1
ATOM 849 C CA . ASN A 1 111 ? 20.355 15.601 4.857 1.00 27.65 105 ASN A CA 1
ATOM 850 C C . ASN A 1 111 ? 20.187 16.086 6.296 1.00 33.26 105 ASN A C 1
ATOM 851 O O . ASN A 1 111 ? 20.827 15.570 7.218 1.00 28.75 105 ASN A O 1
ATOM 856 N N . ALA A 1 112 ? 19.326 17.081 6.474 1.00 27.30 106 ALA A N 1
ATOM 857 C CA . ALA A 1 112 ? 19.060 17.662 7.790 1.00 28.18 106 ALA A CA 1
ATOM 858 C C . ALA A 1 112 ? 18.464 16.641 8.748 1.00 27.65 106 ALA A C 1
ATOM 859 O O . ALA A 1 112 ? 18.877 16.553 9.908 1.00 26.97 106 ALA A O 1
ATOM 861 N N . VAL A 1 113 ? 17.478 15.877 8.276 1.00 27.55 107 VAL A N 1
ATOM 862 C CA . VAL A 1 113 ? 16.862 14.850 9.113 1.00 23.14 107 VAL A CA 1
ATOM 863 C C . VAL A 1 113 ? 17.878 13.788 9.527 1.00 29.68 107 VAL A C 1
ATOM 864 O O . VAL A 1 113 ? 17.981 13.435 10.697 1.00 27.80 107 VAL A O 1
ATOM 868 N N . ASP A 1 114 ? 18.640 13.284 8.563 1.00 27.48 108 ASP A N 1
ATOM 869 C CA . ASP A 1 114 ? 19.653 12.273 8.844 1.00 27.33 108 ASP A CA 1
ATOM 870 C C . ASP A 1 114 ? 20.697 12.748 9.866 1.00 26.81 108 ASP A C 1
ATOM 871 O O . ASP A 1 114 ? 21.101 11.994 10.750 1.00 30.55 108 ASP A O 1
ATOM 876 N N . GLU A 1 115 ? 21.133 13.996 9.745 1.00 26.27 109 GLU A N 1
ATOM 877 C CA . GLU A 1 115 ? 22.136 14.542 10.664 1.00 33.96 109 GLU A CA 1
ATOM 878 C C . GLU A 1 115 ? 21.588 14.689 12.081 1.00 35.77 109 GLU A C 1
ATOM 879 O O . GLU A 1 115 ? 22.333 14.566 13.061 1.00 34.58 109 GLU A O 1
ATOM 885 N N . GLU A 1 116 ? 20.288 14.960 12.185 1.00 28.66 110 GLU A N 1
ATOM 886 C CA . GLU A 1 116 ? 19.649 15.141 13.485 1.00 30.29 110 GLU A CA 1
ATOM 887 C C . GLU A 1 116 ? 19.296 13.818 14.174 1.00 31.45 110 GLU A C 1
ATOM 888 O O . GLU A 1 116 ? 19.305 13.737 15.398 1.00 34.05 110 GLU A O 1
ATOM 894 N N . ILE A 1 117 ? 19.001 12.774 13.407 1.00 25.98 111 ILE A N 1
ATOM 895 C CA . ILE A 1 117 ? 18.379 11.582 13.995 1.00 25.80 111 ILE A CA 1
ATOM 896 C C . ILE A 1 117 ? 19.023 10.235 13.620 1.00 31.49 111 ILE A C 1
ATOM 897 O O . ILE A 1 117 ? 18.735 9.215 14.248 1.00 30.41 111 ILE A O 1
ATOM 902 N N . CYS A 1 118 ? 19.880 10.240 12.601 1.00 29.83 112 CYS A N 1
ATOM 903 C CA A CYS A 1 118 ? 20.501 9.026 12.072 0.50 35.32 112 CYS A CA 1
ATOM 904 C CA B CYS A 1 118 ? 20.505 9.012 12.106 0.50 35.21 112 CYS A CA 1
ATOM 905 C C . CYS A 1 118 ? 19.467 8.011 11.603 1.00 31.78 112 CYS A C 1
ATOM 906 O O . CYS A 1 118 ? 19.147 7.047 12.293 1.00 29.86 112 CYS A O 1
ATOM 911 N N . LEU A 1 119 ? 18.967 8.228 10.395 1.00 28.61 113 LEU A N 1
ATOM 912 C CA . LEU A 1 119 ? 17.846 7.464 9.880 1.00 28.09 113 LEU A CA 1
ATOM 913 C C . LEU A 1 119 ? 18.031 5.948 9.839 1.00 31.84 113 LEU A C 1
ATOM 914 O O . LEU A 1 119 ? 17.084 5.205 10.077 1.00 38.43 113 LEU A O 1
ATOM 919 N N . ALA A 1 120 ? 19.242 5.488 9.550 1.00 32.69 114 ALA A N 1
ATOM 920 C CA . ALA A 1 120 ? 19.504 4.054 9.462 1.00 42.36 114 ALA A CA 1
ATOM 921 C C . ALA A 1 120 ? 19.391 3.369 10.823 1.00 40.51 114 ALA A C 1
ATOM 922 O O . ALA A 1 120 ? 19.327 2.144 10.911 1.00 44.38 114 ALA A O 1
ATOM 924 N N . GLU A 1 121 ? 19.370 4.166 11.882 1.00 34.99 115 GLU A N 1
ATOM 925 C CA . GLU A 1 121 ? 19.353 3.628 13.238 1.00 36.91 115 GLU A CA 1
ATOM 926 C C . GLU A 1 121 ? 17.968 3.745 13.890 1.00 34.73 115 GLU A C 1
ATOM 927 O O . GLU A 1 121 ? 17.714 3.165 14.946 1.00 39.29 115 GLU A O 1
ATOM 933 N N . CYS A 1 122 ? 17.077 4.479 13.236 1.00 27.31 116 CYS A N 1
ATOM 934 C CA . CYS A 1 122 ? 15.766 4.826 13.788 1.00 26.08 116 CYS A CA 1
ATOM 935 C C . CYS A 1 122 ? 14.716 3.736 13.649 1.00 28.38 116 CYS A C 1
ATOM 936 O O . CYS A 1 122 ? 14.694 2.983 12.673 1.00 28.89 116 CYS A O 1
ATOM 939 N N . ASP A 1 123 ? 13.839 3.666 14.642 1.00 23.58 117 ASP A N 1
ATOM 940 C CA . ASP A 1 123 ? 12.543 3.036 14.476 1.00 20.34 117 ASP A CA 1
ATOM 941 C C . ASP A 1 123 ? 11.600 4.110 13.960 1.00 24.88 117 ASP A C 1
ATOM 942 O O . ASP A 1 123 ? 11.587 5.228 14.478 1.00 25.39 117 ASP A O 1
ATOM 947 N N . ILE A 1 124 ? 10.805 3.775 12.948 1.00 20.99 118 ILE A N 1
ATOM 948 C CA . ILE A 1 124 ? 9.936 4.750 12.305 1.00 18.35 118 ILE A CA 1
ATOM 949 C C . ILE A 1 124 ? 8.476 4.379 12.530 1.00 19.45 118 ILE A C 1
ATOM 950 O O . ILE A 1 124 ? 8.105 3.220 12.411 1.00 19.09 118 ILE A O 1
ATOM 955 N N . TYR A 1 125 ? 7.653 5.374 12.852 1.00 19.21 119 TYR A N 1
ATOM 956 C CA . TYR A 1 125 ? 6.227 5.153 13.109 1.00 17.65 119 TYR A CA 1
ATOM 957 C C . TYR A 1 125 ? 5.377 6.157 12.347 1.00 16.51 119 TYR A C 1
ATOM 958 O O . TYR A 1 125 ? 5.860 7.217 11.915 1.00 17.08 119 TYR A O 1
ATOM 967 N N . SER A 1 126 ? 4.109 5.827 12.164 1.00 17.41 120 SER A N 1
ATOM 968 C CA . SER A 1 126 ? 3.169 6.791 11.626 1.00 17.59 120 SER A CA 1
ATOM 969 C C . SER A 1 126 ? 1.910 6.880 12.465 1.00 17.68 120 SER A C 1
ATOM 970 O O . SER A 1 126 ? 1.559 5.936 13.171 1.00 19.74 120 SER A O 1
ATOM 973 N N . TYR A 1 127 ? 1.249 8.028 12.404 1.00 17.31 121 TYR A N 1
ATOM 974 C CA . TYR A 1 127 ? -0.047 8.222 13.037 1.00 16.25 121 TYR A CA 1
ATOM 975 C C . TYR A 1 127 ? -1.067 8.443 11.942 1.00 17.62 121 TYR A C 1
ATOM 976 O O . TYR A 1 127 ? -0.872 9.296 11.051 1.00 17.89 121 TYR A O 1
ATOM 985 N N . ASN A 1 128 ? -2.154 7.682 12.025 1.00 18.21 122 ASN A N 1
ATOM 986 C CA . ASN A 1 128 ? -3.180 7.654 11.009 1.00 25.19 122 ASN A CA 1
ATOM 987 C C . ASN A 1 128 ? -4.521 7.674 11.732 1.00 24.07 122 ASN A C 1
ATOM 988 O O . ASN A 1 128 ? -5.000 6.639 12.173 1.00 24.90 122 ASN A O 1
ATOM 993 N N . PRO A 1 129 ? -5.12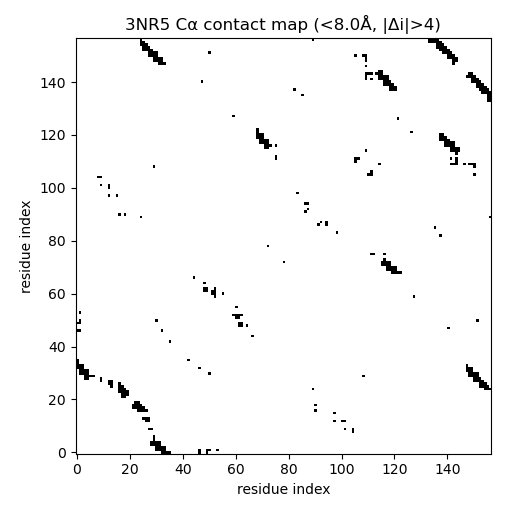1 8.862 11.872 1.00 21.99 123 PRO A N 1
ATOM 994 C CA . PRO A 1 129 ? -6.328 8.997 12.692 1.00 23.35 123 PRO A CA 1
ATOM 995 C C . PRO A 1 129 ? -7.531 8.229 12.160 1.00 24.12 123 PRO A C 1
ATOM 996 O O . PRO A 1 129 ? -7.737 8.148 10.939 1.00 23.56 123 PRO A O 1
ATOM 1000 N N . ASP A 1 130 ? -8.320 7.658 13.070 1.00 22.30 124 ASP A N 1
ATOM 1001 C CA . ASP A 1 130 ? -9.597 7.082 12.675 1.00 23.96 124 ASP A CA 1
ATOM 1002 C C . ASP A 1 130 ? -10.474 8.199 12.128 1.00 23.02 124 ASP A C 1
ATOM 1003 O O . ASP A 1 130 ? -10.396 9.342 12.580 1.00 27.27 124 ASP A O 1
ATOM 1008 N N . LEU A 1 131 ? -11.321 7.855 11.168 1.00 26.79 125 LEU A N 1
ATOM 1009 C CA . LEU A 1 131 ? -12.143 8.859 10.501 1.00 28.49 125 LEU A CA 1
ATOM 1010 C C . LEU A 1 131 ? -13.110 9.556 11.450 1.00 30.24 125 LEU A C 1
ATOM 1011 O O . LEU A 1 131 ? -13.433 10.725 11.256 1.00 35.63 125 LEU A O 1
ATOM 1016 N N . ASP A 1 132 ? -13.572 8.849 12.477 1.00 30.07 126 ASP A N 1
ATOM 1017 C CA . ASP A 1 132 ? -14.476 9.455 13.448 1.00 33.88 126 ASP A CA 1
ATOM 1018 C C . ASP A 1 132 ? -13.704 10.272 14.499 1.00 45.76 126 ASP A C 1
ATOM 1019 O O . ASP A 1 132 ? -14.303 11.017 15.273 1.00 55.68 126 ASP A O 1
ATOM 1024 N N . SER A 1 133 ? -12.380 10.129 14.513 1.00 46.81 127 SER A N 1
ATOM 1025 C CA . SER A 1 133 ? -11.519 10.764 15.516 1.00 46.29 127 SER A CA 1
ATOM 1026 C C . SER A 1 133 ? -10.444 11.637 14.882 1.00 45.81 127 SER A C 1
ATOM 1027 O O . SER A 1 133 ? -9.337 11.762 15.411 1.00 48.03 127 SER A O 1
ATOM 1030 N N . ASP A 1 134 ? -10.758 12.228 13.740 1.00 40.25 128 ASP A N 1
ATOM 1031 C CA . ASP A 1 134 ? -9.774 13.011 13.012 1.00 36.98 128 ASP A CA 1
ATOM 1032 C C . ASP A 1 134 ? -9.903 14.473 13.422 1.00 38.66 128 ASP A C 1
ATOM 1033 O O . ASP A 1 134 ? -10.921 15.108 13.155 1.00 41.29 128 ASP A O 1
ATOM 1038 N N . PRO A 1 135 ? -8.869 15.011 14.083 1.00 42.48 129 PRO A N 1
ATOM 1039 C CA . PRO A 1 135 ? -8.938 16.363 14.643 1.00 41.12 129 PRO A CA 1
ATOM 1040 C C . PRO A 1 135 ? -8.857 17.426 13.557 1.00 42.73 129 PRO A C 1
ATOM 1041 O O . PRO A 1 135 ? -9.346 18.539 13.746 1.00 37.54 129 PRO A O 1
ATOM 1045 N N . PHE A 1 136 ? -8.244 17.085 12.431 1.00 34.15 130 PHE A N 1
ATOM 1046 C CA . PHE A 1 136 ? -7.985 18.064 11.386 1.00 39.76 130 PHE A CA 1
ATOM 1047 C C . PHE A 1 136 ? -9.241 18.401 10.582 1.00 44.34 130 PHE A C 1
ATOM 1048 O O . PHE A 1 136 ? -9.260 19.365 9.820 1.00 59.66 130 PHE A O 1
ATOM 1056 N N . GLY A 1 137 ? -10.291 17.610 10.771 1.00 42.38 131 GLY A N 1
ATOM 1057 C CA . GLY A 1 137 ? -11.584 17.885 10.171 1.00 42.90 131 GLY A CA 1
ATOM 1058 C C . GLY A 1 137 ? -11.639 17.703 8.667 1.00 46.01 131 GLY A C 1
ATOM 1059 O O . GLY A 1 137 ? -10.768 17.069 8.075 1.00 45.39 131 GLY A O 1
ATOM 1060 N N . GLU A 1 138 ? -12.678 18.26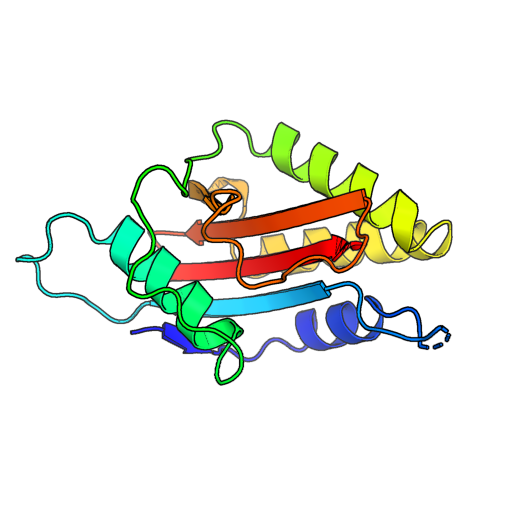4 8.053 1.00 51.61 132 GLU A N 1
ATOM 1061 C CA . GLU A 1 138 ? -12.867 18.203 6.609 1.00 45.68 132 GLU A CA 1
ATOM 1062 C C . GLU A 1 138 ? -12.184 19.391 5.943 1.00 35.71 132 GLU A C 1
ATOM 1063 O O . GLU A 1 138 ? -12.839 20.380 5.605 1.00 43.48 132 GLU A O 1
ATOM 1069 N N . ASP A 1 139 ? -10.874 19.291 5.748 1.00 36.05 133 ASP A N 1
ATOM 1070 C CA . ASP A 1 139 ? -10.104 20.401 5.192 1.00 44.82 133 ASP A CA 1
ATOM 1071 C C . ASP A 1 139 ? -9.807 20.234 3.701 1.00 44.36 133 ASP A C 1
ATOM 1072 O O . ASP A 1 139 ? -8.987 20.958 3.137 1.00 53.22 133 ASP A O 1
ATOM 1077 N N . GLY A 1 140 ? -10.475 19.273 3.073 1.00 39.48 134 GLY A N 1
ATOM 1078 C CA . GLY A 1 140 ? -10.326 19.032 1.646 1.00 39.56 134 GLY A CA 1
ATOM 1079 C C . GLY A 1 140 ? -8.950 18.604 1.155 1.00 35.26 134 GLY A C 1
ATOM 1080 O O . GLY A 1 140 ? -8.682 18.674 -0.041 1.00 36.81 134 GLY A O 1
ATOM 1081 N N . SER A 1 141 ? -8.067 18.168 2.047 1.00 29.82 135 SER A N 1
ATOM 1082 C CA A SER A 1 141 ? -6.743 17.726 1.625 0.50 26.93 135 SER A CA 1
ATOM 1083 C CA B SER A 1 141 ? -6.744 17.725 1.620 0.50 26.94 135 SER A CA 1
ATOM 1084 C C . SER A 1 141 ? -6.816 16.406 0.859 1.00 29.48 135 SER A C 1
ATOM 1085 O O . SER A 1 141 ? -7.681 15.573 1.127 1.00 30.01 135 SER A O 1
ATOM 1090 N N . LEU A 1 142 ? -5.904 16.233 -0.095 1.00 25.54 136 LEU A N 1
ATOM 1091 C CA . LEU A 1 142 ? -5.812 15.015 -0.888 1.00 28.15 136 LEU A CA 1
ATOM 1092 C C . LEU A 1 142 ? -4.902 13.981 -0.239 1.00 26.48 136 LEU A C 1
ATOM 1093 O O . LEU A 1 142 ? -5.013 12.794 -0.522 1.00 28.69 136 LEU A O 1
ATOM 1098 N N . TRP A 1 143 ? -3.987 14.429 0.615 1.00 24.02 137 TRP A N 1
ATOM 1099 C CA . TRP A 1 143 ? -3.070 13.516 1.294 1.00 26.21 137 TRP A CA 1
ATOM 1100 C C . TRP A 1 143 ? -2.582 14.145 2.590 1.00 25.63 137 TRP A C 1
ATOM 1101 O O . TRP A 1 143 ? -2.647 15.361 2.771 1.00 21.39 137 TRP A O 1
ATOM 1112 N N . SER A 1 144 ? -2.112 13.304 3.499 1.00 21.50 138 SER A N 1
ATOM 1113 C CA . SER A 1 144 ? -1.529 13.787 4.735 1.00 20.03 138 SER A CA 1
ATOM 1114 C C . SER A 1 144 ? -0.601 12.711 5.263 1.00 21.99 138 SER A C 1
ATOM 1115 O O . SER A 1 144 ? -0.802 11.519 4.998 1.00 22.35 138 SER A O 1
ATOM 1118 N N . PHE A 1 145 ? 0.439 13.135 5.975 1.00 17.48 139 PHE A N 1
ATOM 1119 C CA . PHE A 1 145 ? 1.286 12.202 6.707 1.00 17.59 139 PHE A CA 1
ATOM 1120 C C . PHE A 1 145 ? 1.763 12.764 8.036 1.00 17.71 139 PHE A C 1
ATOM 1121 O O . PHE A 1 145 ? 1.890 13.980 8.214 1.00 17.24 139 PHE A O 1
ATOM 1129 N N . ASN A 1 146 ? 1.991 11.850 8.984 1.00 16.34 140 ASN A N 1
ATOM 1130 C CA . ASN A 1 146 ? 2.501 12.208 10.298 1.00 16.11 140 ASN A CA 1
ATOM 1131 C C . ASN A 1 146 ? 3.487 11.116 10.668 1.00 17.20 140 ASN A C 1
ATOM 1132 O O . ASN A 1 146 ? 3.075 10.046 11.134 1.00 18.54 140 ASN A O 1
ATOM 1137 N N . TYR A 1 147 ? 4.774 11.354 10.411 1.00 15.16 141 TYR A N 1
ATOM 1138 C CA . TYR A 1 147 ? 5.841 10.376 10.668 1.00 14.08 141 TYR A CA 1
ATOM 1139 C C . TYR A 1 147 ? 6.686 10.746 11.874 1.00 15.69 141 TYR A C 1
ATOM 1140 O O . TYR A 1 147 ? 6.934 11.926 12.129 1.00 16.98 141 TYR A O 1
ATOM 1149 N N . PHE A 1 148 ? 7.104 9.720 12.623 1.00 15.80 142 PHE A N 1
ATOM 1150 C CA . PHE A 1 148 ? 7.984 9.878 13.781 1.00 17.57 142 PHE A CA 1
ATOM 1151 C C . PHE A 1 148 ? 9.232 9.057 13.514 1.00 19.66 142 PHE A C 1
ATOM 1152 O O . PHE A 1 148 ? 9.127 7.859 13.261 1.00 19.45 142 PHE A O 1
ATOM 1160 N N . PHE A 1 149 ? 10.395 9.695 13.554 1.00 17.05 143 PHE A N 1
ATOM 1161 C CA . PHE A 1 149 ? 11.670 9.008 13.442 1.00 18.16 143 PHE A CA 1
ATOM 1162 C C . PHE A 1 149 ? 12.274 8.986 14.836 1.00 20.50 143 PHE A C 1
ATOM 1163 O O . PHE A 1 149 ? 12.696 10.016 15.350 1.00 21.53 143 PHE A O 1
ATOM 1171 N N . TYR A 1 150 ? 12.253 7.812 15.460 1.00 18.89 144 TYR A N 1
ATOM 1172 C CA . TYR A 1 150 ? 12.581 7.666 16.876 1.00 19.50 144 TYR A CA 1
ATOM 1173 C C . TYR A 1 150 ? 13.907 6.930 17.024 1.00 22.50 144 TYR A C 1
ATOM 1174 O O . TYR A 1 150 ? 14.011 5.738 16.726 1.00 26.54 144 TYR A O 1
ATOM 1183 N N . ASN A 1 151 ? 14.936 7.657 17.450 1.00 23.49 145 ASN A N 1
ATOM 1184 C CA . ASN A 1 151 ? 16.232 7.057 17.702 1.00 26.78 145 ASN A CA 1
ATOM 1185 C C . ASN A 1 151 ? 16.291 6.730 19.178 1.00 25.52 145 ASN A C 1
ATOM 1186 O O . ASN A 1 151 ? 16.418 7.618 20.012 1.00 28.14 145 ASN A O 1
ATOM 1191 N N . LYS A 1 152 ? 16.156 5.451 19.506 1.00 30.32 146 LYS A N 1
ATOM 1192 C CA . LYS A 1 152 ? 16.046 5.053 20.906 1.00 33.80 146 LYS A CA 1
ATOM 1193 C C . LYS A 1 152 ? 17.363 5.213 21.656 1.00 38.63 146 LYS A C 1
ATOM 1194 O O . LYS A 1 152 ? 17.365 5.437 22.863 1.00 39.39 146 LYS A O 1
ATOM 1200 N N . ARG A 1 153 ? 18.481 5.118 20.943 1.00 39.47 147 ARG A N 1
ATOM 1201 C CA . ARG A 1 153 ? 19.783 5.343 21.560 1.00 39.32 147 ARG A CA 1
ATOM 1202 C C . ARG A 1 153 ? 19.965 6.807 21.938 1.00 39.64 147 ARG A C 1
ATOM 1203 O O . ARG A 1 153 ? 20.474 7.122 23.014 1.00 37.65 147 ARG A O 1
ATOM 1211 N N . LEU A 1 154 ? 19.554 7.696 21.041 1.00 35.83 148 LEU A N 1
ATOM 1212 C CA . LEU A 1 154 ? 19.649 9.133 21.263 1.00 33.13 148 LEU A CA 1
ATOM 1213 C C . LEU A 1 154 ? 18.531 9.660 22.165 1.00 29.85 148 LEU A C 1
ATOM 1214 O O . LEU A 1 154 ? 18.603 10.789 22.643 1.00 37.28 148 LEU A O 1
ATOM 1219 N N . LYS A 1 155 ? 17.507 8.839 22.393 1.00 29.88 149 LYS A N 1
ATOM 1220 C CA . LYS A 1 155 ? 16.308 9.263 23.118 1.00 31.21 149 LYS A CA 1
ATOM 1221 C C . LYS A 1 155 ? 15.757 10.540 22.494 1.00 29.58 149 LYS A C 1
ATOM 1222 O O . LYS A 1 155 ? 15.544 11.544 23.174 1.00 27.66 149 LYS A O 1
ATOM 1228 N N . ARG A 1 156 ? 15.542 10.492 21.184 1.00 25.68 150 ARG A N 1
ATOM 1229 C CA . ARG A 1 156 ? 15.186 11.684 20.421 1.00 23.71 150 ARG A CA 1
ATOM 1230 C C . ARG A 1 156 ? 14.193 11.307 19.332 1.00 21.99 150 ARG A C 1
ATOM 1231 O O . ARG A 1 156 ? 14.294 10.227 18.762 1.00 23.63 150 ARG A O 1
ATOM 1239 N N . ILE A 1 157 ? 13.228 12.183 19.061 1.00 19.69 151 ILE A N 1
ATOM 1240 C CA . ILE A 1 157 ? 12.242 11.933 18.011 1.00 18.11 151 ILE A CA 1
ATOM 1241 C C . ILE A 1 157 ? 12.154 13.132 17.071 1.00 18.93 151 ILE A C 1
ATOM 1242 O O . ILE A 1 157 ? 12.013 14.268 17.520 1.00 20.78 151 ILE A O 1
ATOM 1247 N N . VAL A 1 158 ? 12.240 12.882 15.765 1.00 17.79 152 VAL A N 1
ATOM 1248 C CA . VAL A 1 158 ? 11.926 13.907 14.777 1.00 18.32 152 VAL A CA 1
ATOM 1249 C C . VAL A 1 158 ? 10.512 13.662 14.299 1.00 18.47 152 VAL A C 1
ATOM 1250 O O . VAL A 1 158 ? 10.166 12.540 13.908 1.00 18.97 152 VAL A O 1
ATOM 1254 N N . PHE A 1 159 ? 9.686 14.700 14.349 1.00 17.60 153 PHE A N 1
ATOM 1255 C CA . PHE A 1 159 ? 8.283 14.584 13.966 1.00 15.37 153 PHE A CA 1
ATOM 1256 C C . PHE A 1 159 ? 8.076 15.370 12.694 1.00 17.48 153 PHE A C 1
ATOM 1257 O O . PHE A 1 159 ? 8.425 16.546 12.635 1.00 18.54 153 PHE A O 1
ATOM 1265 N N . PHE A 1 160 ? 7.533 14.715 11.662 1.00 14.48 154 PHE A N 1
ATOM 1266 C CA . PHE A 1 160 ? 7.356 15.345 10.347 1.00 15.95 154 PHE A CA 1
ATOM 1267 C C . PHE A 1 160 ? 5.886 15.206 9.961 1.00 17.83 154 PHE A C 1
ATOM 1268 O O . PHE A 1 160 ? 5.406 14.092 9.714 1.00 18.04 154 PHE A O 1
ATOM 1276 N N . SER A 1 161 ? 5.180 16.338 9.899 1.00 18.26 155 SER A N 1
ATOM 1277 C CA . SER A 1 161 ? 3.737 16.342 9.663 1.00 18.65 155 SER A CA 1
ATOM 1278 C C . SER A 1 161 ? 3.368 17.302 8.537 1.00 21.14 155 SER A C 1
ATOM 1279 O O . SER A 1 161 ? 3.610 18.517 8.662 1.00 21.04 155 SER A O 1
ATOM 1282 N N . CYS A 1 162 ? 2.775 16.778 7.460 1.00 17.50 156 CYS A N 1
ATOM 1283 C CA . CYS A 1 162 ? 2.373 17.608 6.320 1.00 17.88 156 CYS A CA 1
ATOM 1284 C C . CYS A 1 162 ? 1.004 17.198 5.785 1.00 21.84 156 CYS A C 1
ATOM 1285 O O . CYS A 1 162 ? 0.554 16.076 6.015 1.00 21.25 156 CYS A O 1
ATOM 1288 N N . ARG A 1 163 ? 0.345 18.104 5.063 1.00 20.73 157 ARG A N 1
ATOM 1289 C CA . ARG A 1 163 ? -0.858 17.744 4.310 1.00 21.49 157 ARG A CA 1
ATOM 1290 C C . ARG A 1 163 ? -1.058 18.730 3.174 1.00 27.43 157 ARG A C 1
ATOM 1291 O O . ARG A 1 163 ? -0.587 19.870 3.234 1.00 27.73 157 ARG A O 1
ATOM 1299 N N . SER A 1 164 ? -1.761 18.309 2.132 1.00 23.32 158 SER A N 1
ATOM 1300 C CA . SER A 1 164 ? -2.062 19.238 1.052 1.00 26.03 158 SER A CA 1
ATOM 1301 C C . SER A 1 164 ? -3.211 18.745 0.187 1.00 33.91 158 SER A C 1
ATOM 1302 O O . SER A 1 164 ? -3.493 17.552 0.148 1.00 37.24 158 SER A O 1
#

GO terms:
  GO:0016479 negative regulation of transcription by RNA polymerase I (P, IDA)
  GO:0016480 negative regulation of transcription by RNA polymerase III (P, IDA)
  GO:0005634 nucleus (C, EXP)
  GO:0005515 protein binding (F, IPI)
  GO:0005654 nucleoplasm (C, TAS)
  GO:0005829 cytosol (C, TAS)
  GO:0005654 nucleoplasm (C, IDA)
  GO:0005829 cytosol (C, IDA)
  GO:0005634 nucleus (C, IDA)
  GO:0005737 cytoplasm (C, IDA)
  GO:0001002 RNA polymerase III type 1 promoter sequence-specific DNA binding (F, IDA)
  GO:0001003 RNA polymerase III type 2 promoter sequence-specific DNA binding (F, IDA)
  GO:0001006 RNA polymerase III type 3 promoter sequence-specific DNA binding (F, IDA)

Organism: Homo sapiens (NCBI:txid9606)

Solvent-accessible surface area: 9268 Å² total; per-residue (Å²): 112,4,121,98,49,173,32,87,56,7,111,42,0,21,80,74,1,50,59,140,172,58,78,111,4,8,126,2,18,1,4,30,13,80,125,43,70,125,190,34,109,138,69,35,38,88,14,3,25,14,0,0,41,39,28,36,156,132,106,78,98,6,70,124,20,155,55,120,5,23,50,138,26,123,41,60,75,162,0,35,92,33,0,27,93,20,0,118,71,20,16,156,148,107,7,167,115,1,88,66,66,0,30,89,10,0,69,156,25,0,52,15,103,73,18,30,8,19,4,4,86,30,39,170,133,57,49,43,29,42,185,77,73,40,165,50,58,16,7,17,0,0,17,0,104,153,56,124,65,0,0,2,0,18,3,54,52

Secondary structure (DSSP, 8-state):
-EEEEP-HHHHHHHHHSB-----B-EEEEEEEEPP--TT-S-HHHHHHHHHHHHHHTTT---TT--GGGEEE-S-HHHHHHHHHHHHHHHHGGGHHHHHHHHHHHHHHHH-GGG-EEEEE---GGG-TT-S---S-EEEEEEEETTTTEEEEEEEE-